Protein AF-A0A2G2J5S1-F1 (afdb_monomer)

Structure (mmCIF, N/CA/C/O backbone):
data_AF-A0A2G2J5S1-F1
#
_entry.id   AF-A0A2G2J5S1-F1
#
loop_
_atom_site.group_PDB
_atom_site.id
_atom_site.type_symbol
_atom_site.label_atom_id
_atom_site.label_alt_id
_atom_site.label_comp_id
_atom_site.label_asym_id
_atom_site.label_entity_id
_atom_site.label_seq_id
_atom_site.pdbx_PDB_ins_code
_atom_site.Cartn_x
_atom_site.Cartn_y
_atom_site.Cartn_z
_atom_site.occupancy
_atom_site.B_iso_or_equiv
_atom_site.auth_seq_id
_atom_site.auth_comp_id
_atom_site.auth_asym_id
_atom_site.auth_atom_id
_atom_site.pdbx_PDB_model_num
ATOM 1 N N . MET A 1 1 ? 7.121 48.591 -75.034 1.00 42.47 1 MET A N 1
ATOM 2 C CA . MET A 1 1 ? 7.831 47.347 -74.655 1.00 42.47 1 MET A CA 1
ATOM 3 C C . MET A 1 1 ? 7.654 47.103 -73.159 1.00 42.47 1 MET A C 1
ATOM 5 O O . MET A 1 1 ? 7.246 48.015 -72.457 1.00 42.47 1 MET A O 1
ATOM 9 N N . LYS A 1 2 ? 7.836 45.847 -72.740 1.00 39.56 2 LYS A N 1
ATOM 10 C CA . LYS A 1 2 ? 7.332 45.170 -71.530 1.00 39.56 2 LYS A CA 1
ATOM 11 C C . LYS A 1 2 ? 7.527 45.892 -70.183 1.00 39.56 2 LYS A C 1
ATOM 13 O O . LYS A 1 2 ? 8.592 46.420 -69.892 1.00 39.56 2 LYS A O 1
ATOM 18 N N . ARG A 1 3 ? 6.479 45.793 -69.352 1.00 43.66 3 ARG A N 1
ATOM 19 C CA . ARG A 1 3 ? 6.446 46.069 -67.908 1.00 43.66 3 ARG A CA 1
ATOM 20 C C . ARG A 1 3 ? 7.283 45.026 -67.159 1.00 43.66 3 ARG A C 1
ATOM 22 O O . ARG A 1 3 ? 7.157 43.841 -67.458 1.00 43.66 3 ARG A O 1
ATOM 29 N N . ILE A 1 4 ? 8.043 45.450 -66.153 1.00 50.22 4 ILE A N 1
ATOM 30 C CA . ILE A 1 4 ? 8.570 44.566 -65.108 1.00 50.22 4 ILE A CA 1
ATOM 31 C C . ILE A 1 4 ? 8.073 45.147 -63.785 1.00 50.22 4 ILE A C 1
ATOM 33 O O . ILE A 1 4 ? 8.555 46.183 -63.342 1.00 50.22 4 ILE A O 1
ATOM 37 N N . PHE A 1 5 ? 7.050 44.520 -63.208 1.00 44.25 5 PHE A N 1
ATOM 38 C CA . PHE A 1 5 ? 6.663 44.745 -61.819 1.00 44.25 5 PHE A CA 1
ATOM 39 C C . PHE A 1 5 ? 7.375 43.683 -60.986 1.00 44.25 5 PHE A C 1
ATOM 41 O O . PHE A 1 5 ? 7.113 42.491 -61.128 1.00 44.25 5 PHE A O 1
ATOM 48 N N . THR A 1 6 ? 8.311 44.117 -60.154 1.00 49.00 6 THR A N 1
ATOM 49 C CA . THR A 1 6 ? 8.936 43.306 -59.112 1.00 49.00 6 THR A CA 1
ATOM 50 C C . THR A 1 6 ? 7.927 43.123 -57.982 1.00 49.00 6 THR A C 1
ATOM 52 O O . THR A 1 6 ? 7.684 44.036 -57.197 1.00 49.00 6 THR A O 1
ATOM 55 N N . SER A 1 7 ? 7.313 41.945 -57.898 1.00 41.88 7 SER A N 1
ATOM 56 C CA . SER A 1 7 ? 6.545 41.544 -56.719 1.00 41.88 7 SER A CA 1
ATOM 57 C C . SER A 1 7 ? 7.505 40.997 -55.662 1.00 41.88 7 SER A C 1
ATOM 59 O O . SER A 1 7 ? 8.072 39.920 -55.830 1.00 41.88 7 SER A O 1
ATOM 61 N N . LEU A 1 8 ? 7.692 41.746 -54.572 1.00 44.94 8 LEU A N 1
ATOM 62 C CA . LEU A 1 8 ? 8.239 41.210 -53.326 1.00 44.94 8 LEU A CA 1
ATOM 63 C C . LEU A 1 8 ? 7.217 40.230 -52.735 1.00 44.94 8 LEU A C 1
ATOM 65 O O . LEU A 1 8 ? 6.086 40.616 -52.444 1.00 44.94 8 LEU A O 1
ATOM 69 N N . ILE A 1 9 ? 7.615 38.977 -52.528 1.00 49.72 9 ILE A N 1
ATOM 70 C CA . ILE A 1 9 ? 6.853 38.026 -51.716 1.00 49.72 9 ILE A CA 1
ATOM 71 C C . ILE A 1 9 ? 7.277 38.252 -50.264 1.00 49.72 9 ILE A C 1
ATOM 73 O O . ILE A 1 9 ? 8.381 37.887 -49.866 1.00 49.72 9 ILE A O 1
ATOM 77 N N . ALA A 1 10 ? 6.409 38.882 -49.475 1.00 47.44 10 ALA A N 1
ATOM 78 C CA . ALA A 1 10 ? 6.560 38.924 -48.028 1.00 47.44 10 ALA A CA 1
ATOM 79 C C . ALA A 1 10 ? 6.132 37.563 -47.457 1.00 47.44 10 ALA A C 1
ATOM 81 O O . ALA A 1 10 ? 4.946 37.237 -47.422 1.00 47.44 10 ALA A O 1
ATOM 82 N N . ILE A 1 11 ? 7.101 36.751 -47.035 1.00 54.81 11 ILE A N 1
ATOM 83 C CA . ILE A 1 11 ? 6.845 35.518 -46.285 1.00 54.81 11 ILE A CA 1
ATOM 84 C C . ILE A 1 11 ? 6.534 35.935 -44.846 1.00 54.81 11 ILE A C 1
ATOM 86 O O . ILE A 1 11 ? 7.433 36.164 -44.038 1.00 54.81 11 ILE A O 1
ATOM 90 N N . GLY A 1 12 ? 5.249 36.094 -44.537 1.00 39.47 12 GLY A N 1
ATOM 91 C CA . GLY A 1 12 ? 4.788 36.252 -43.164 1.00 39.47 12 GLY A CA 1
ATOM 92 C C . GLY A 1 12 ? 4.972 34.936 -42.413 1.00 39.47 12 GLY A C 1
ATOM 93 O O . GLY A 1 12 ? 4.243 33.978 -42.655 1.00 39.47 12 GLY A O 1
ATOM 94 N N . PHE A 1 13 ? 5.944 34.878 -41.503 1.00 46.16 13 PHE A N 1
ATOM 95 C CA . PHE A 1 13 ? 6.016 33.809 -40.512 1.00 46.16 13 PHE A CA 1
ATOM 96 C C . PHE A 1 13 ? 4.842 33.974 -39.546 1.00 46.16 13 PHE A C 1
ATOM 98 O O . PHE A 1 13 ? 4.847 34.854 -38.686 1.00 46.16 13 PHE A O 1
ATOM 105 N N . VAL A 1 14 ? 3.820 33.130 -39.690 1.00 48.44 14 VAL A N 1
ATOM 106 C CA . VAL A 1 14 ? 2.792 32.965 -38.662 1.00 48.44 14 VAL A CA 1
ATOM 107 C C . VAL A 1 14 ? 3.453 32.236 -37.498 1.00 48.44 14 VAL A C 1
ATOM 109 O O . VAL A 1 14 ? 3.610 31.017 -37.514 1.00 48.44 14 VAL A O 1
ATOM 112 N N . VAL A 1 15 ? 3.890 32.994 -36.495 1.00 53.19 15 VAL A N 1
ATOM 113 C CA . VAL A 1 15 ? 4.280 32.439 -35.199 1.00 53.19 15 VAL A CA 1
ATOM 114 C C . VAL A 1 15 ? 2.991 31.987 -34.526 1.00 53.19 15 VAL A C 1
ATOM 116 O O . VAL A 1 15 ? 2.267 32.793 -33.950 1.00 53.19 15 VAL A O 1
ATOM 119 N N . ILE A 1 16 ? 2.664 30.702 -34.655 1.00 55.41 16 ILE A N 1
ATOM 120 C CA . ILE A 1 16 ? 1.599 30.088 -33.866 1.00 55.41 16 ILE A CA 1
ATOM 121 C C . ILE A 1 16 ? 2.144 30.001 -32.436 1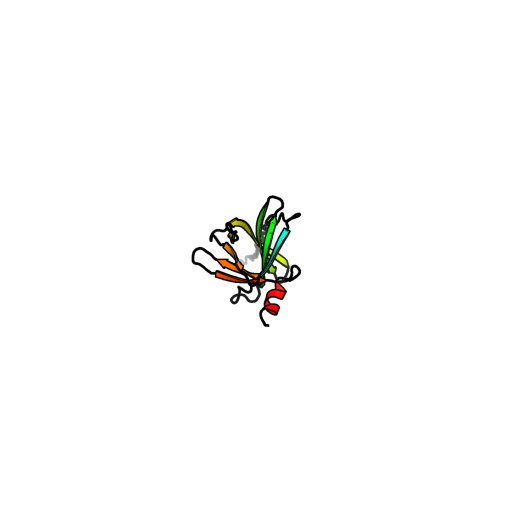.00 55.41 16 ILE A C 1
ATOM 123 O O . ILE A 1 16 ? 3.132 29.292 -32.224 1.00 55.41 16 ILE A O 1
ATOM 127 N N . PRO A 1 17 ? 1.574 30.716 -31.449 1.00 47.91 17 PRO A N 1
ATOM 128 C CA . PRO A 1 17 ? 1.982 30.533 -30.070 1.00 47.91 17 PRO A CA 1
ATOM 129 C C . PRO A 1 17 ? 1.633 29.098 -29.682 1.00 47.91 17 PRO A C 1
ATOM 131 O O . PRO A 1 17 ? 0.460 28.724 -29.624 1.00 47.91 17 PRO A O 1
ATOM 134 N N . ALA A 1 18 ? 2.661 28.284 -29.446 1.00 54.22 18 ALA A N 1
ATOM 135 C CA . ALA A 1 18 ? 2.509 27.004 -28.784 1.00 54.22 18 ALA A CA 1
ATOM 136 C C . ALA A 1 18 ? 2.001 27.306 -27.373 1.00 54.22 18 ALA A C 1
ATOM 138 O O . ALA A 1 18 ? 2.768 27.613 -26.462 1.00 54.22 18 ALA A O 1
ATOM 139 N N . THR A 1 19 ? 0.682 27.293 -27.207 1.00 47.16 19 THR A N 1
ATOM 140 C CA . THR A 1 19 ? 0.071 27.238 -25.890 1.00 47.16 19 THR A CA 1
ATOM 141 C C . THR A 1 19 ? 0.438 25.873 -25.335 1.00 47.16 19 THR A C 1
ATOM 143 O O . THR A 1 19 ? -0.171 24.854 -25.651 1.00 47.16 19 THR A O 1
ATOM 146 N N . ALA A 1 20 ? 1.522 25.839 -24.560 1.00 50.06 20 ALA A N 1
ATOM 147 C CA . ALA A 1 20 ? 1.789 24.738 -23.663 1.00 50.06 20 ALA A CA 1
ATOM 148 C C . ALA A 1 20 ? 0.568 24.651 -22.744 1.00 50.06 20 ALA A C 1
ATOM 150 O O . ALA A 1 20 ? 0.397 25.471 -21.842 1.00 50.06 20 ALA A O 1
ATOM 151 N N . LEU A 1 21 ? -0.333 23.714 -23.043 1.00 43.19 21 LEU A N 1
ATOM 152 C CA . LEU A 1 21 ? -1.393 23.319 -22.136 1.00 43.19 21 LEU A CA 1
ATOM 153 C C . LEU A 1 21 ? -0.686 22.824 -20.879 1.00 43.19 21 LEU A C 1
ATOM 155 O O . LEU A 1 21 ? -0.147 21.718 -20.852 1.00 43.19 21 LEU A O 1
ATOM 159 N N . ALA A 1 22 ? -0.626 23.686 -19.866 1.00 44.88 22 ALA A N 1
ATOM 160 C CA . ALA A 1 22 ? -0.270 23.283 -18.525 1.00 44.88 22 ALA A CA 1
ATOM 161 C C . ALA A 1 22 ? -1.312 22.243 -18.119 1.00 44.88 22 ALA A C 1
ATOM 163 O O . ALA A 1 22 ? -2.459 22.578 -17.822 1.00 44.88 22 ALA A O 1
ATOM 164 N N . VAL A 1 23 ? -0.934 20.968 -18.202 1.00 41.69 23 VAL A N 1
ATOM 165 C CA . VAL A 1 23 ? -1.726 19.888 -17.627 1.00 41.69 23 VAL A CA 1
ATOM 166 C C . VAL A 1 23 ? -1.842 20.239 -16.146 1.00 41.69 23 VAL A C 1
ATOM 168 O O . VAL A 1 23 ? -0.799 20.407 -15.509 1.00 41.69 23 VAL A O 1
ATOM 171 N N . PRO A 1 24 ? -3.058 20.441 -15.607 1.00 37.31 24 PRO A N 1
ATOM 172 C CA . PRO A 1 24 ? -3.211 20.789 -14.208 1.00 37.31 24 PRO A CA 1
ATOM 173 C C . PRO A 1 24 ? -2.532 19.698 -13.391 1.00 37.31 24 PRO A C 1
ATOM 175 O O . PRO A 1 24 ? -2.874 18.519 -13.491 1.00 37.31 24 PRO A O 1
ATOM 178 N N . GLU A 1 25 ? -1.518 20.099 -12.631 1.00 41.31 25 GLU A N 1
ATOM 179 C CA . GLU A 1 25 ? -0.860 19.239 -11.667 1.00 41.31 25 GLU A CA 1
ATOM 180 C C . GLU A 1 25 ? -1.945 18.867 -10.654 1.00 41.31 25 GLU A C 1
ATOM 182 O O . GLU A 1 25 ? -2.376 19.697 -9.849 1.00 41.31 25 GLU A O 1
ATOM 187 N N . VAL A 1 26 ? -2.497 17.658 -10.778 1.00 37.91 26 VAL A N 1
ATOM 188 C CA . VAL A 1 26 ? -3.501 17.146 -9.850 1.00 37.91 26 VAL A CA 1
ATOM 189 C C . VAL A 1 26 ? -2.796 17.007 -8.507 1.00 37.91 26 VAL A C 1
ATOM 191 O O . VAL A 1 26 ? -2.217 15.970 -8.196 1.00 37.91 26 VAL A O 1
ATOM 194 N N . LYS A 1 27 ? -2.815 18.071 -7.700 1.00 40.22 27 LYS A N 1
ATOM 195 C CA . LYS A 1 27 ? -2.479 18.005 -6.281 1.00 40.22 27 LYS A CA 1
ATOM 196 C C . LYS A 1 27 ? -3.575 17.186 -5.613 1.00 40.22 27 LYS A C 1
ATOM 198 O O . LYS A 1 27 ? -4.543 17.728 -5.089 1.00 40.22 27 LYS A O 1
ATOM 203 N N . GLN A 1 28 ? -3.447 15.863 -5.682 1.00 51.88 28 GLN A N 1
ATOM 204 C CA . GLN A 1 28 ? -4.180 14.973 -4.796 1.00 51.88 28 GLN A CA 1
ATOM 205 C C . GLN A 1 28 ? -3.827 15.402 -3.375 1.00 51.88 28 GLN A C 1
ATOM 207 O O . GLN A 1 28 ? -2.662 15.380 -2.982 1.00 51.88 28 GLN A O 1
ATOM 212 N N . ASP A 1 29 ? -4.830 15.852 -2.628 1.00 52.62 29 ASP A N 1
ATOM 213 C CA . ASP A 1 29 ? -4.651 16.333 -1.267 1.00 52.62 29 ASP A CA 1
ATOM 214 C C . ASP A 1 29 ? -4.279 15.144 -0.360 1.00 52.62 29 ASP A C 1
ATOM 216 O O . ASP A 1 29 ? -5.109 14.369 0.144 1.00 52.62 29 ASP A O 1
ATOM 220 N N . LEU A 1 30 ? -2.972 14.927 -0.230 1.00 61.16 30 LEU A N 1
ATOM 221 C CA . LEU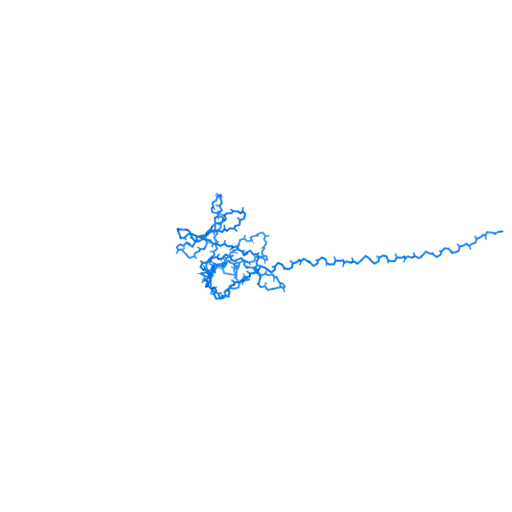 A 1 30 ? -2.342 13.910 0.603 1.00 61.16 30 LEU A CA 1
ATOM 222 C C . LEU A 1 30 ? -2.289 14.411 2.043 1.00 61.16 30 LEU A C 1
ATOM 224 O O . LEU A 1 30 ? -1.215 14.462 2.639 1.00 61.16 30 LEU A O 1
ATOM 228 N N . ALA A 1 31 ? -3.431 14.785 2.619 1.00 65.62 31 ALA A N 1
ATOM 229 C CA . ALA A 1 31 ? -3.530 15.076 4.044 1.00 65.62 31 ALA A CA 1
ATOM 230 C C . ALA A 1 31 ? -3.247 13.789 4.854 1.00 65.62 31 ALA A C 1
ATOM 232 O O . ALA A 1 31 ? -4.151 13.093 5.313 1.00 65.62 31 ALA A O 1
ATOM 233 N N . LEU A 1 32 ? -1.965 13.430 4.954 1.00 74.38 32 LEU A N 1
ATOM 234 C CA . LEU A 1 32 ? -1.390 12.343 5.742 1.00 74.38 32 LEU A CA 1
ATOM 235 C C . LEU A 1 32 ? -0.847 12.874 7.074 1.00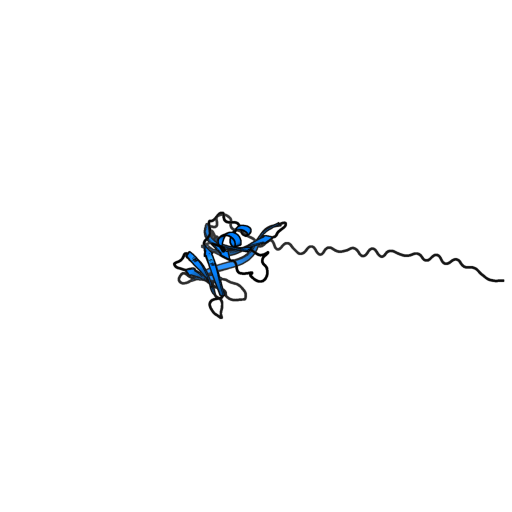 74.38 32 LEU A C 1
ATOM 237 O O . LEU A 1 32 ? -0.151 12.156 7.789 1.00 74.38 32 LEU A O 1
ATOM 241 N N . GLU A 1 33 ? -1.120 14.135 7.410 1.00 78.19 33 GLU A N 1
ATOM 242 C CA . GLU A 1 33 ? -0.555 14.783 8.585 1.00 78.19 33 GLU A CA 1
ATOM 243 C C . GLU A 1 33 ? -0.989 14.072 9.876 1.00 78.19 33 GLU A C 1
ATOM 245 O O . GLU A 1 33 ? -2.139 14.134 10.322 1.00 78.19 33 GLU A O 1
ATOM 250 N N . GLY A 1 34 ? -0.029 13.383 10.495 1.00 79.44 34 GLY A N 1
ATOM 251 C CA . GLY A 1 34 ? -0.236 12.499 11.641 1.00 79.44 34 GLY A CA 1
ATOM 252 C C . GLY A 1 34 ? -1.121 11.281 11.354 1.00 79.44 34 GLY A C 1
ATOM 253 O O . GLY A 1 34 ? -1.718 10.725 12.274 1.00 79.44 34 GLY A O 1
ATOM 254 N N . ALA A 1 35 ? -1.190 10.854 10.092 1.00 88.88 35 ALA A N 1
ATOM 255 C CA . ALA A 1 35 ? -1.639 9.522 9.724 1.00 88.88 35 ALA A CA 1
ATOM 256 C C . ALA A 1 35 ? -0.613 8.466 10.167 1.00 88.88 35 ALA A C 1
ATOM 258 O O . ALA A 1 35 ? 0.595 8.702 10.195 1.00 88.88 35 ALA A O 1
ATOM 259 N N . THR A 1 36 ? -1.094 7.269 10.484 1.00 91.44 36 THR A N 1
ATOM 260 C CA . THR A 1 36 ? -0.263 6.108 10.806 1.00 91.44 36 THR A CA 1
ATOM 261 C C . THR A 1 36 ? -0.200 5.177 9.606 1.00 91.44 36 THR A C 1
ATOM 263 O O . THR A 1 36 ? -1.236 4.750 9.089 1.00 91.44 36 THR A O 1
ATOM 266 N N . ARG A 1 37 ? 1.008 4.823 9.166 1.00 90.81 37 ARG A N 1
ATOM 267 C CA . ARG A 1 37 ? 1.185 3.820 8.114 1.00 90.81 37 ARG A CA 1
ATOM 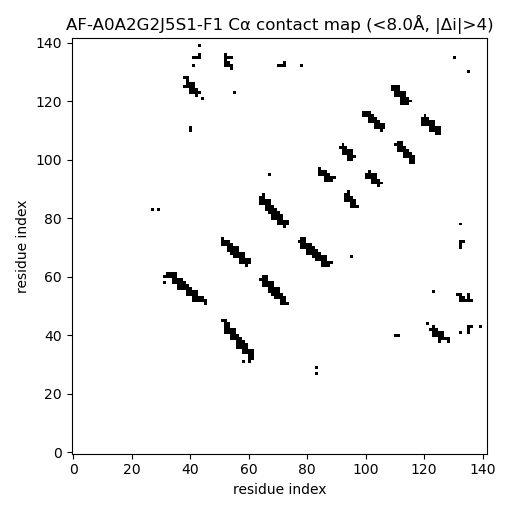268 C C . ARG A 1 37 ? 0.947 2.427 8.686 1.00 90.81 37 ARG A C 1
ATOM 270 O O . ARG A 1 37 ? 1.550 2.060 9.687 1.00 90.81 37 ARG A O 1
ATOM 277 N N . ILE A 1 38 ? 0.075 1.662 8.041 1.00 90.50 38 ILE A N 1
ATOM 278 C CA . ILE A 1 38 ? -0.243 0.275 8.406 1.00 90.50 38 ILE A CA 1
ATOM 279 C C . ILE A 1 38 ? 0.766 -0.680 7.776 1.00 90.50 38 ILE A C 1
ATOM 281 O O . ILE A 1 38 ? 1.194 -1.637 8.411 1.00 90.50 38 ILE A O 1
ATOM 285 N N . GLY A 1 39 ? 1.159 -0.419 6.532 1.00 91.38 39 GLY A N 1
ATOM 286 C CA . GLY A 1 39 ? 2.175 -1.214 5.864 1.00 91.38 39 GLY A CA 1
ATOM 287 C C . GLY A 1 39 ? 2.580 -0.644 4.517 1.00 91.38 39 GLY A C 1
ATOM 288 O O . GLY A 1 39 ? 1.994 0.328 4.025 1.00 91.38 39 GLY A O 1
ATOM 289 N N . ARG A 1 40 ? 3.623 -1.259 3.965 1.00 92.56 40 ARG A N 1
ATOM 290 C CA . ARG A 1 40 ? 4.246 -0.915 2.694 1.00 92.56 40 ARG A CA 1
ATOM 291 C C . ARG A 1 40 ? 4.542 -2.206 1.939 1.00 92.56 40 ARG A C 1
ATOM 293 O O . ARG A 1 40 ? 5.105 -3.139 2.515 1.00 92.56 40 ARG A O 1
ATOM 300 N N . TRP A 1 41 ? 4.162 -2.255 0.669 1.00 92.50 41 TRP A N 1
ATOM 301 C CA . TRP A 1 41 ? 4.352 -3.425 -0.178 1.00 92.50 41 TRP A CA 1
ATOM 302 C C . TRP A 1 41 ? 4.904 -3.023 -1.535 1.00 92.50 41 TRP A C 1
ATOM 304 O O . TRP A 1 41 ? 4.490 -2.015 -2.099 1.00 92.50 41 TRP A O 1
ATOM 314 N N . CYS A 1 42 ? 5.815 -3.829 -2.058 1.00 88.38 42 CYS A N 1
ATOM 315 C CA . CYS A 1 42 ? 6.256 -3.730 -3.437 1.00 88.38 42 CYS A CA 1
ATOM 316 C C . CYS A 1 42 ? 5.289 -4.492 -4.331 1.00 88.38 42 CYS A C 1
ATOM 318 O O . CYS A 1 42 ? 5.082 -5.695 -4.146 1.00 88.38 42 CYS A O 1
ATOM 320 N N . ASP A 1 43 ? 4.712 -3.774 -5.284 1.00 82.19 43 ASP A N 1
ATOM 321 C CA . ASP A 1 43 ? 3.887 -4.340 -6.336 1.00 82.19 43 ASP A CA 1
ATOM 322 C C . ASP A 1 43 ? 4.694 -4.335 -7.635 1.00 82.19 43 ASP A C 1
ATOM 324 O O . ASP A 1 43 ? 5.021 -3.288 -8.191 1.00 82.19 43 ASP A O 1
ATOM 328 N N . THR A 1 44 ? 5.062 -5.526 -8.094 1.00 68.06 44 THR A N 1
ATOM 329 C CA . THR A 1 44 ? 5.884 -5.734 -9.293 1.00 68.06 44 THR A CA 1
ATOM 330 C C . THR A 1 44 ? 5.023 -5.903 -10.548 1.00 68.06 44 THR A C 1
ATOM 332 O O . THR A 1 44 ? 5.451 -6.547 -11.501 1.00 68.06 44 THR A O 1
ATOM 335 N N . TYR A 1 45 ? 3.792 -5.377 -10.538 1.00 61.16 45 TYR A N 1
ATOM 336 C CA . TYR A 1 45 ? 2.753 -5.675 -11.528 1.00 61.16 45 TYR A CA 1
ATOM 337 C C . TYR A 1 45 ? 3.156 -5.437 -12.987 1.00 61.16 45 TYR A C 1
ATOM 339 O O . TYR A 1 45 ? 2.748 -6.208 -13.854 1.00 61.16 45 TYR A O 1
ATOM 347 N N . SER A 1 46 ? 3.947 -4.410 -13.302 1.00 51.47 46 SER A N 1
ATOM 348 C CA . SER A 1 46 ? 4.152 -4.066 -14.708 1.00 51.47 46 SER A CA 1
ATOM 349 C C . SER A 1 46 ? 5.273 -4.890 -15.354 1.00 51.47 46 SER A C 1
ATOM 351 O O . SER A 1 46 ? 6.405 -4.437 -15.527 1.00 51.47 46 SER A O 1
ATOM 353 N N . TYR A 1 47 ? 4.945 -6.124 -15.746 1.00 42.97 47 TYR A N 1
ATOM 354 C CA . TYR A 1 47 ? 5.730 -6.880 -16.731 1.00 42.97 47 TYR A CA 1
ATOM 355 C C . TYR A 1 47 ? 5.738 -6.178 -18.100 1.00 42.97 47 TYR A C 1
ATOM 357 O O . TYR A 1 47 ? 6.686 -6.337 -18.865 1.00 42.97 47 TYR A O 1
ATOM 365 N N . THR A 1 48 ? 4.691 -5.404 -18.403 1.00 45.62 48 THR A N 1
ATOM 366 C CA . THR A 1 48 ? 4.495 -4.690 -19.675 1.00 45.62 48 THR A CA 1
ATOM 367 C C . THR A 1 48 ? 5.249 -3.369 -19.763 1.00 45.62 48 THR A C 1
ATOM 369 O O . THR A 1 48 ? 5.622 -2.962 -20.857 1.00 45.62 48 THR A O 1
ATOM 372 N N . ASP A 1 49 ? 5.493 -2.711 -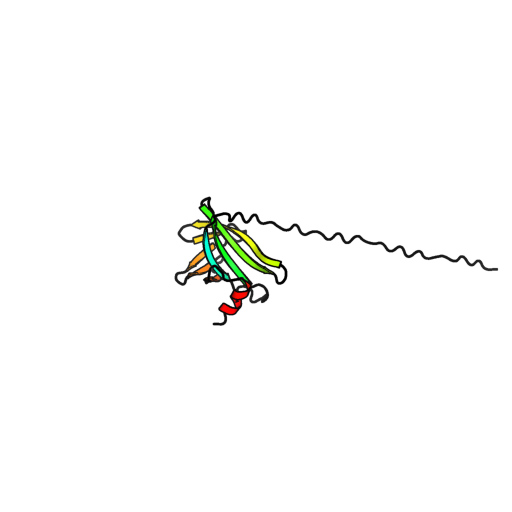18.631 1.00 56.53 49 ASP A N 1
ATOM 373 C CA . ASP A 1 49 ? 6.316 -1.509 -18.547 1.00 56.53 49 ASP A CA 1
ATOM 374 C C . ASP A 1 49 ? 7.340 -1.671 -17.414 1.00 56.53 49 ASP A C 1
ATOM 376 O O . ASP A 1 49 ? 7.036 -1.393 -16.247 1.00 56.53 49 ASP A O 1
ATOM 380 N N . PRO A 1 50 ? 8.562 -2.126 -17.739 1.00 53.94 50 PRO A N 1
ATOM 381 C CA . PRO A 1 50 ? 9.604 -2.361 -16.758 1.00 53.94 50 PRO A CA 1
ATOM 382 C C . PRO A 1 50 ? 10.128 -1.080 -16.088 1.00 53.94 50 PRO A C 1
ATOM 384 O O . PRO A 1 50 ? 10.942 -1.177 -15.173 1.00 53.94 50 PRO A O 1
ATOM 387 N N . THR A 1 51 ? 9.682 0.101 -16.528 1.00 55.28 51 THR A N 1
ATOM 388 C CA . THR A 1 51 ? 10.048 1.390 -15.928 1.00 55.28 51 THR A CA 1
ATOM 389 C C . THR A 1 51 ? 9.161 1.763 -14.737 1.00 55.28 51 THR A C 1
ATOM 391 O O . THR A 1 51 ? 9.509 2.656 -13.963 1.00 55.28 51 THR A O 1
ATOM 394 N N . LEU A 1 52 ? 8.037 1.060 -14.547 1.00 60.78 52 LEU A N 1
ATOM 395 C CA . LEU A 1 52 ? 7.065 1.359 -13.502 1.00 60.78 52 LEU A CA 1
ATOM 396 C C . LEU A 1 52 ? 7.174 0.358 -12.349 1.00 60.78 52 LEU A C 1
ATOM 398 O O . LEU A 1 52 ? 6.506 -0.676 -12.319 1.00 60.78 52 LEU A O 1
ATOM 402 N N . ASP A 1 53 ? 8.016 0.691 -11.374 1.00 69.50 53 ASP A N 1
ATOM 403 C CA . ASP A 1 53 ? 8.015 0.022 -10.077 1.00 69.50 53 ASP A CA 1
ATOM 404 C C . ASP A 1 53 ? 7.050 0.740 -9.120 1.00 69.50 53 ASP A C 1
ATOM 406 O O . ASP A 1 53 ? 7.076 1.974 -9.008 1.00 69.50 53 ASP A O 1
ATOM 410 N N . TYR A 1 54 ? 6.209 -0.025 -8.413 1.00 78.56 54 TYR A N 1
ATOM 411 C CA 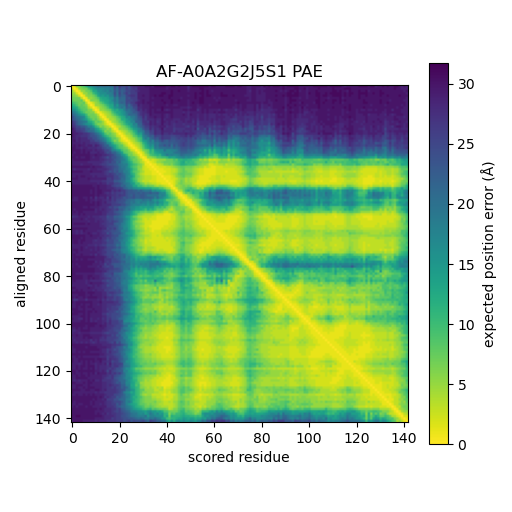. TYR A 1 54 ? 5.198 0.532 -7.517 1.00 78.56 54 TYR A CA 1
ATOM 412 C C . TYR A 1 54 ? 5.421 0.142 -6.063 1.00 78.56 54 TYR A C 1
ATOM 414 O O . TYR A 1 54 ? 5.659 -1.016 -5.713 1.00 78.56 54 TYR A O 1
ATOM 422 N N . ILE A 1 55 ? 5.215 1.125 -5.195 1.00 87.50 55 ILE A N 1
ATOM 423 C CA . ILE A 1 55 ? 4.934 0.898 -3.787 1.00 87.50 55 ILE A CA 1
ATOM 424 C C . ILE A 1 55 ? 3.440 1.081 -3.563 1.00 87.50 55 ILE A C 1
ATOM 426 O O . ILE A 1 55 ? 2.857 2.084 -3.969 1.00 87.50 55 ILE A O 1
ATOM 430 N N . ILE A 1 56 ? 2.846 0.151 -2.830 1.00 89.38 56 ILE A N 1
ATOM 431 C CA . ILE A 1 56 ? 1.529 0.320 -2.236 1.00 89.38 56 ILE A CA 1
ATOM 432 C C . ILE A 1 56 ? 1.712 0.614 -0.754 1.00 89.38 56 ILE A C 1
ATOM 434 O O . ILE A 1 56 ? 2.399 -0.120 -0.041 1.00 89.38 56 ILE A O 1
ATOM 438 N N . GLU A 1 57 ? 1.061 1.664 -0.272 1.00 91.44 57 GLU A N 1
ATOM 439 C CA . GLU A 1 57 ? 0.966 1.971 1.149 1.00 91.44 57 GLU A CA 1
ATOM 440 C C . GLU A 1 57 ? -0.489 1.975 1.594 1.00 91.44 57 GLU A C 1
ATOM 442 O O . GLU A 1 57 ? -1.380 2.450 0.887 1.00 91.44 57 GLU A O 1
ATOM 447 N N . LEU A 1 58 ? -0.720 1.482 2.805 1.00 91.06 58 LEU A N 1
ATOM 448 C CA . LEU A 1 58 ? -2.005 1.595 3.474 1.00 91.06 58 LEU A CA 1
ATOM 449 C C . LEU A 1 58 ? -1.830 2.466 4.711 1.00 91.06 58 LEU A C 1
ATOM 451 O O . LEU A 1 58 ? -0.941 2.226 5.528 1.00 91.06 58 LEU A O 1
ATOM 455 N N . TRP A 1 59 ? -2.689 3.465 4.855 1.00 91.38 59 TRP A N 1
ATOM 456 C CA . TRP A 1 59 ? -2.620 4.456 5.920 1.00 91.38 59 TRP A CA 1
ATOM 457 C C . TRP A 1 59 ? -3.929 4.519 6.687 1.00 91.38 59 TRP A C 1
ATOM 459 O O . TRP A 1 59 ? -5.002 4.397 6.100 1.00 91.38 59 TRP A O 1
ATOM 469 N N . LYS A 1 60 ? -3.833 4.752 7.996 1.00 91.12 60 LYS A N 1
ATOM 470 C CA . LYS A 1 60 ? -4.938 5.160 8.862 1.00 91.12 60 LYS A CA 1
ATOM 471 C C . LYS A 1 60 ? -4.786 6.647 9.168 1.00 91.12 60 LYS A C 1
ATOM 473 O O . LYS A 1 60 ? -3.775 7.056 9.731 1.00 91.12 60 LYS A O 1
ATOM 478 N N . LEU A 1 61 ? -5.773 7.446 8.801 1.00 89.88 61 LEU A N 1
ATOM 479 C CA . LEU A 1 61 ? -5.813 8.880 9.066 1.00 89.88 61 LEU A CA 1
ATOM 480 C C . LEU A 1 61 ? -6.227 9.165 10.519 1.00 89.88 61 LEU A C 1
ATOM 482 O O . LEU A 1 61 ? -6.776 8.297 11.205 1.00 89.88 61 LEU A O 1
ATOM 486 N N . LYS A 1 62 ? -5.999 10.402 10.979 1.00 87.94 62 LYS A N 1
ATOM 487 C CA . LYS A 1 62 ? -6.403 10.866 12.321 1.00 87.94 62 LYS A CA 1
ATOM 488 C C . LYS A 1 62 ? -7.906 10.744 12.570 1.00 87.94 62 LYS A C 1
ATOM 490 O O . LYS A 1 62 ? -8.308 10.407 13.676 1.00 87.94 62 LYS A O 1
ATOM 495 N N . ASP A 1 63 ? -8.722 10.971 11.542 1.00 87.25 63 ASP A N 1
ATOM 496 C CA . ASP A 1 63 ? -10.184 10.846 11.607 1.00 87.25 63 ASP A CA 1
ATOM 497 C C . ASP A 1 63 ? -10.673 9.381 11.586 1.00 87.25 63 ASP A C 1
ATOM 499 O O . ASP A 1 63 ? -11.872 9.119 11.551 1.00 87.25 63 ASP A O 1
ATOM 503 N N . GLY A 1 64 ? -9.750 8.412 11.604 1.00 85.62 64 GLY A N 1
ATOM 504 C CA . GLY A 1 64 ? -10.047 6.984 11.616 1.00 85.62 64 GLY A CA 1
ATOM 505 C C . GLY A 1 64 ? -10.322 6.377 10.241 1.00 85.62 64 GLY A C 1
ATOM 506 O O . GLY A 1 64 ? -10.433 5.151 10.155 1.00 85.62 64 GLY A O 1
ATOM 507 N N . LYS A 1 65 ? -10.385 7.184 9.172 1.00 86.19 65 LYS A N 1
ATOM 508 C CA . LYS A 1 65 ? -10.511 6.684 7.797 1.00 86.19 65 LYS A CA 1
ATOM 509 C C . LYS A 1 65 ? -9.210 6.052 7.327 1.00 86.19 65 LYS A C 1
ATOM 511 O O . LYS A 1 65 ? -8.139 6.316 7.874 1.00 86.19 65 LYS A O 1
ATOM 516 N N . TYR A 1 66 ? -9.289 5.237 6.281 1.00 88.50 66 TYR A N 1
ATOM 517 C CA . TYR A 1 66 ? -8.112 4.629 5.676 1.00 88.50 66 TYR A CA 1
ATOM 518 C C . TYR A 1 66 ? -7.893 5.172 4.264 1.00 88.50 66 TYR A C 1
ATOM 520 O O . TYR A 1 66 ? -8.833 5.596 3.590 1.00 88.50 66 TYR A O 1
ATOM 528 N N . LYS A 1 67 ? -6.639 5.174 3.813 1.00 88.44 67 LYS A N 1
ATOM 529 C CA . LYS A 1 67 ? -6.264 5.497 2.431 1.00 88.44 67 LYS A CA 1
ATOM 530 C C . LYS A 1 67 ? -5.288 4.452 1.897 1.00 88.44 67 LYS A C 1
ATOM 532 O O . LYS A 1 67 ? -4.357 4.071 2.609 1.00 88.44 67 LYS A O 1
ATOM 537 N N . ARG A 1 68 ? -5.489 4.020 0.649 1.00 87.94 68 ARG A N 1
A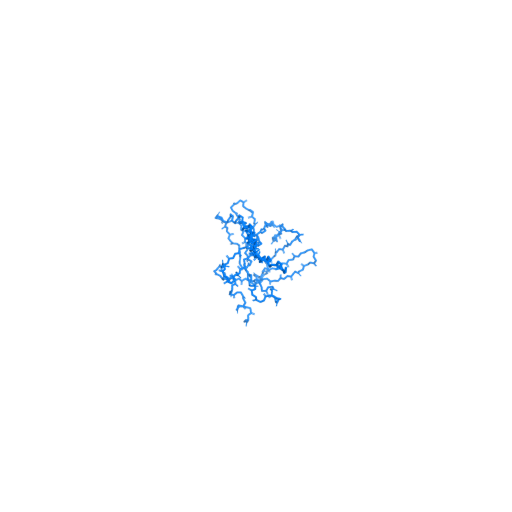TOM 538 C CA . ARG A 1 68 ? -4.480 3.322 -0.156 1.00 87.94 68 ARG A CA 1
ATOM 539 C C . ARG A 1 68 ? -3.764 4.352 -1.016 1.00 87.94 68 ARG A C 1
ATOM 541 O O . ARG A 1 68 ? -4.418 5.148 -1.683 1.00 87.94 68 ARG A O 1
ATOM 548 N N . LEU A 1 69 ? -2.440 4.299 -1.018 1.00 87.00 69 LEU A N 1
ATOM 549 C CA . LEU A 1 69 ? -1.592 5.083 -1.904 1.00 87.00 69 LEU A CA 1
ATOM 550 C C . LEU A 1 69 ? -0.813 4.139 -2.813 1.00 87.00 69 LEU A C 1
ATOM 552 O O . LEU A 1 69 ? -0.185 3.204 -2.321 1.00 87.00 69 LEU A O 1
ATOM 556 N N . GLN A 1 70 ? -0.825 4.411 -4.113 1.00 83.75 70 GLN A N 1
ATOM 557 C CA . GLN A 1 70 ? 0.120 3.832 -5.064 1.00 83.75 70 GLN A CA 1
ATOM 558 C C . GLN A 1 70 ? 1.156 4.890 -5.436 1.00 83.75 70 GLN A C 1
ATOM 560 O O . GLN A 1 70 ? 0.804 5.949 -5.959 1.00 83.75 70 GLN A O 1
ATOM 565 N N . ILE A 1 71 ? 2.419 4.596 -5.149 1.00 80.88 71 ILE A N 1
ATOM 566 C CA . ILE A 1 71 ? 3.568 5.473 -5.364 1.00 80.88 71 ILE A CA 1
ATOM 567 C C . ILE A 1 71 ? 4.408 4.887 -6.495 1.00 80.88 71 ILE A C 1
ATOM 569 O O . ILE A 1 71 ? 4.748 3.705 -6.456 1.00 80.88 71 ILE A O 1
ATOM 573 N N . PHE A 1 72 ? 4.758 5.714 -7.474 1.00 74.38 72 PHE A N 1
ATOM 574 C CA . PHE A 1 72 ? 5.617 5.354 -8.600 1.00 74.38 72 PHE A CA 1
ATOM 575 C C . PHE A 1 72 ? 6.888 6.199 -8.584 1.00 74.38 72 PHE A C 1
ATOM 577 O O . PHE A 1 72 ? 6.881 7.344 -8.124 1.00 74.38 72 PHE A O 1
ATOM 584 N N . LYS A 1 73 ? 7.979 5.645 -9.117 1.00 65.88 73 LYS A N 1
ATOM 585 C CA . LYS A 1 73 ? 9.166 6.427 -9.462 1.00 65.88 73 LYS A CA 1
ATOM 586 C C . LYS A 1 73 ? 9.002 6.938 -10.890 1.00 65.88 73 LYS A C 1
ATOM 588 O O . LYS A 1 73 ? 9.004 6.145 -11.823 1.00 65.88 73 LYS A O 1
ATOM 593 N N . LYS A 1 74 ? 8.906 8.253 -11.073 1.00 61.09 74 LYS A N 1
ATOM 594 C CA . LYS A 1 74 ? 9.092 8.858 -12.397 1.00 61.09 74 LYS A CA 1
ATOM 595 C C . LYS A 1 74 ? 10.580 9.126 -12.577 1.00 61.09 74 LYS A C 1
ATOM 597 O O . LYS A 1 74 ? 11.194 9.705 -11.683 1.00 61.09 74 LYS A O 1
ATOM 602 N N . GLU A 1 75 ? 11.166 8.736 -13.708 1.00 54.56 75 GLU A N 1
ATOM 603 C CA . GLU A 1 75 ? 12.619 8.846 -13.942 1.00 54.56 75 GLU A CA 1
ATOM 604 C C . GLU A 1 75 ? 13.197 10.251 -13.685 1.00 54.56 75 GLU A C 1
ATOM 606 O O . GLU A 1 75 ? 14.371 10.365 -13.342 1.00 54.56 75 GLU A O 1
ATOM 611 N N . LYS A 1 76 ? 12.383 11.310 -13.811 1.00 54.31 76 LYS A N 1
ATOM 612 C CA . LYS A 1 76 ? 12.817 12.713 -13.691 1.00 54.31 76 LYS A CA 1
ATOM 613 C C . LYS A 1 76 ? 12.253 13.487 -12.487 1.00 54.31 76 LYS A C 1
ATOM 615 O O . LYS A 1 76 ? 12.869 14.471 -12.098 1.00 54.31 76 LYS A O 1
ATOM 620 N N . ASP A 1 77 ? 11.164 13.025 -11.858 1.00 57.03 77 ASP A N 1
ATOM 621 C CA . ASP A 1 77 ? 1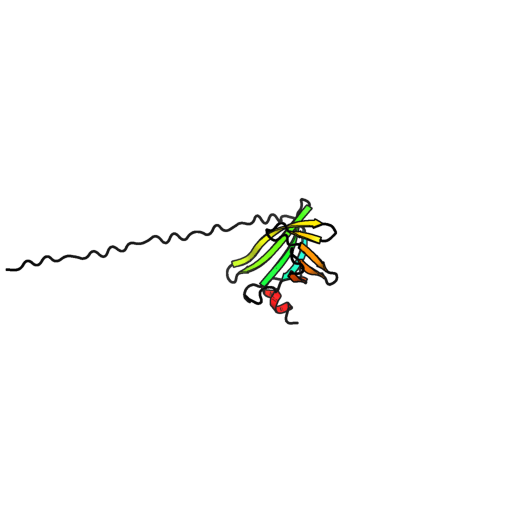0.383 13.827 -10.885 1.00 57.03 77 ASP A CA 1
ATOM 622 C C . ASP A 1 77 ? 10.287 13.202 -9.470 1.00 57.03 77 ASP A C 1
ATOM 624 O O . ASP A 1 77 ? 9.539 13.684 -8.615 1.00 57.03 77 ASP A O 1
ATOM 628 N N . GLY A 1 78 ? 11.034 12.124 -9.196 1.00 65.88 78 GLY A N 1
ATOM 629 C CA . GLY A 1 78 ? 11.041 11.452 -7.889 1.00 65.88 78 GLY A CA 1
ATOM 630 C C . GLY A 1 78 ? 9.848 10.512 -7.649 1.00 65.88 78 GLY A C 1
ATOM 631 O O . GLY A 1 78 ? 9.206 10.046 -8.592 1.00 65.88 78 GLY A O 1
ATOM 632 N N . GLU A 1 79 ? 9.598 10.168 -6.377 1.00 68.50 79 GLU A N 1
ATOM 633 C CA . GLU A 1 79 ? 8.434 9.369 -5.961 1.00 68.50 79 GLU A CA 1
ATOM 634 C C . GLU A 1 79 ? 7.187 10.255 -5.913 1.00 68.50 79 GLU A C 1
ATOM 636 O O . GLU A 1 79 ? 7.139 11.210 -5.140 1.00 68.50 79 GLU A O 1
ATOM 641 N N . GLN A 1 80 ? 6.171 9.916 -6.700 1.00 67.38 80 GLN A N 1
ATOM 642 C CA . GLN A 1 80 ? 4.893 10.625 -6.717 1.00 67.38 80 GLN A CA 1
ATOM 643 C C . GLN A 1 80 ? 3.760 9.623 -6.456 1.00 67.38 80 GLN A C 1
ATOM 645 O O . GLN A 1 80 ? 3.834 8.480 -6.912 1.00 67.38 80 GLN A O 1
ATOM 650 N N . PRO A 1 81 ? 2.713 9.983 -5.703 1.00 66.50 81 PRO A N 1
ATOM 651 C CA . PRO A 1 81 ? 1.502 9.181 -5.637 1.00 66.50 81 PRO A CA 1
ATOM 652 C C . PRO A 1 81 ? 0.620 9.463 -6.861 1.00 66.50 81 PRO A C 1
ATOM 654 O O . PRO A 1 81 ? 0.370 10.616 -7.191 1.00 66.50 81 PRO A O 1
ATOM 657 N N . ILE A 1 82 ? 0.151 8.411 -7.535 1.00 67.81 82 ILE A N 1
ATOM 658 C CA . ILE A 1 82 ? -0.792 8.511 -8.673 1.00 67.81 82 ILE A CA 1
ATOM 659 C C . ILE A 1 82 ? -2.224 8.187 -8.259 1.00 67.81 82 ILE A C 1
ATOM 661 O O . ILE A 1 82 ? -3.172 8.850 -8.672 1.00 67.81 82 ILE A O 1
ATOM 665 N N . ASN A 1 83 ? -2.377 7.160 -7.426 1.00 67.31 83 ASN A N 1
ATOM 666 C CA . ASN A 1 83 ? -3.674 6.594 -7.093 1.00 67.31 83 ASN A CA 1
ATOM 667 C C . ASN A 1 83 ? -3.846 6.649 -5.581 1.00 67.31 83 ASN A C 1
ATOM 669 O O . ASN A 1 83 ? -3.387 5.766 -4.848 1.00 67.31 83 ASN A O 1
ATOM 673 N N . VAL A 1 84 ? -4.472 7.728 -5.116 1.00 74.06 84 VAL A N 1
ATOM 674 C CA . VAL A 1 84 ? -4.855 7.917 -3.718 1.00 74.06 84 VAL A CA 1
ATOM 675 C C . VAL A 1 84 ? -6.340 7.613 -3.607 1.00 74.06 84 VAL A C 1
ATOM 677 O O . VAL A 1 84 ? -7.178 8.450 -3.932 1.00 74.06 84 VAL A O 1
ATOM 680 N N . HIS A 1 85 ? -6.667 6.423 -3.117 1.00 81.69 85 HIS A N 1
ATOM 681 C CA . HIS A 1 85 ? -8.055 6.010 -2.933 1.00 81.69 85 HIS A CA 1
ATOM 682 C C . HIS A 1 85 ? -8.399 5.893 -1.453 1.00 81.69 85 HIS A C 1
ATOM 684 O O . HIS A 1 85 ? -7.596 5.431 -0.635 1.00 81.69 85 HIS A O 1
ATOM 690 N N . SER A 1 86 ? -9.618 6.291 -1.096 1.00 77.81 86 SER A N 1
ATOM 691 C CA . SER A 1 86 ? -10.170 6.009 0.226 1.00 77.81 86 SER A CA 1
ATOM 692 C C . SER A 1 86 ? -10.356 4.506 0.408 1.00 77.81 86 SER A C 1
ATOM 694 O O . SER A 1 86 ? -10.779 3.806 -0.511 1.00 77.81 86 SER A O 1
ATOM 696 N N . ALA A 1 87 ? -10.056 4.022 1.610 1.00 83.44 87 ALA A N 1
ATOM 697 C CA . ALA A 1 87 ? -10.254 2.641 2.005 1.00 83.44 87 ALA A CA 1
ATOM 698 C C . ALA A 1 87 ? -11.117 2.546 3.275 1.00 83.44 87 ALA A C 1
ATOM 700 O O . ALA A 1 87 ? -11.028 3.381 4.176 1.00 83.44 87 ALA A O 1
ATOM 701 N N . ASN A 1 88 ? -11.925 1.493 3.363 1.00 84.12 88 ASN A N 1
ATOM 702 C CA . ASN A 1 88 ? -12.779 1.169 4.499 1.00 84.12 88 ASN A CA 1
ATOM 703 C C . ASN A 1 88 ? -12.457 -0.222 5.024 1.00 84.12 88 ASN A C 1
ATOM 705 O O . ASN A 1 88 ? -12.356 -1.180 4.259 1.00 84.12 88 ASN A O 1
ATOM 709 N N . ARG A 1 89 ? -12.317 -0.351 6.344 1.00 85.81 89 ARG A N 1
ATOM 710 C CA . ARG A 1 89 ? -12.033 -1.637 6.981 1.00 85.81 89 ARG A CA 1
ATOM 711 C C . ARG A 1 89 ? -13.338 -2.366 7.312 1.00 85.81 89 ARG A C 1
ATOM 713 O O . ARG A 1 89 ? -14.104 -1.884 8.137 1.00 85.81 89 ARG A O 1
ATOM 720 N N . LEU A 1 90 ? -13.557 -3.537 6.717 1.00 84.31 90 LEU A N 1
ATOM 721 C CA . LEU A 1 90 ? -14.741 -4.386 6.900 1.00 84.31 90 LEU A CA 1
ATOM 722 C C . LEU A 1 90 ? -14.299 -5.837 7.118 1.00 84.31 90 LEU A C 1
ATOM 724 O O . LEU A 1 90 ? -13.613 -6.400 6.269 1.00 84.31 90 LEU A O 1
ATOM 728 N N . ASN A 1 91 ? -14.661 -6.442 8.255 1.00 85.69 91 ASN A N 1
ATOM 729 C CA . ASN A 1 91 ? -14.334 -7.839 8.597 1.00 85.69 91 ASN A CA 1
ATOM 730 C C . ASN A 1 91 ? -12.849 -8.217 8.395 1.00 85.69 91 ASN A C 1
ATOM 732 O O . ASN A 1 91 ? -12.521 -9.322 7.976 1.00 85.69 91 ASN A O 1
ATOM 736 N N . GLY A 1 92 ? -11.932 -7.283 8.671 1.00 82.88 92 GLY A N 1
ATOM 737 C CA . GLY A 1 92 ? -10.489 -7.502 8.505 1.00 82.88 92 GLY A CA 1
ATOM 738 C C . GLY A 1 92 ? -9.949 -7.308 7.081 1.00 82.88 92 GLY A C 1
ATOM 739 O O . GLY A 1 92 ? -8.739 -7.400 6.889 1.00 82.88 92 GLY A O 1
ATOM 740 N N . SER A 1 93 ? -10.801 -6.978 6.111 1.00 86.62 93 SER A N 1
ATOM 741 C CA . SER A 1 93 ? -10.421 -6.565 4.755 1.00 86.62 93 SER A CA 1
ATOM 742 C C . SER A 1 93 ? -10.499 -5.047 4.602 1.00 86.62 93 SER A C 1
ATOM 744 O O . SER A 1 93 ? -11.286 -4.393 5.285 1.00 86.62 93 SER A O 1
ATOM 746 N N . TYR A 1 94 ? -9.704 -4.479 3.695 1.00 89.19 94 TYR A N 1
ATOM 747 C CA . TYR A 1 94 ? -9.771 -3.061 3.339 1.00 89.19 94 TYR A CA 1
ATOM 748 C C . TYR A 1 94 ? -10.379 -2.930 1.944 1.00 89.19 94 TYR A C 1
ATOM 750 O O . TYR A 1 94 ? -9.757 -3.335 0.969 1.00 89.19 94 TYR A O 1
ATOM 758 N N . ARG A 1 95 ? -11.599 -2.404 1.847 1.00 88.06 95 ARG A N 1
ATOM 759 C CA . ARG A 1 95 ? -12.270 -2.129 0.570 1.00 88.06 95 ARG A CA 1
ATOM 760 C C . ARG A 1 95 ? -11.954 -0.730 0.091 1.00 88.06 95 ARG A C 1
ATOM 762 O O . ARG A 1 95 ? -11.894 0.178 0.913 1.00 88.06 95 ARG A O 1
ATOM 769 N N . ILE A 1 96 ? -11.772 -0.569 -1.204 1.00 85.19 96 ILE A N 1
ATOM 770 C CA . ILE A 1 96 ? -11.345 0.666 -1.842 1.00 85.19 96 ILE A CA 1
ATOM 771 C C . ILE A 1 96 ? -12.542 1.262 -2.570 1.00 85.19 96 ILE A C 1
ATOM 773 O O . ILE A 1 96 ? -13.364 0.548 -3.134 1.00 85.19 96 ILE A O 1
ATOM 777 N N . HIS A 1 97 ? -12.678 2.581 -2.484 1.00 79.00 97 HIS A N 1
ATOM 778 C CA . HIS A 1 97 ? -13.663 3.325 -3.259 1.00 79.00 97 HIS A CA 1
ATOM 779 C C . HIS A 1 97 ? -13.005 3.817 -4.550 1.00 79.00 97 HIS A C 1
ATOM 781 O O . HIS A 1 97 ? -12.558 4.962 -4.632 1.00 79.00 97 HIS A O 1
ATOM 787 N N . ASP A 1 98 ? -12.888 2.920 -5.520 1.00 79.62 98 ASP A N 1
ATOM 788 C CA . ASP A 1 98 ? -12.566 3.223 -6.912 1.00 79.62 98 ASP A CA 1
ATOM 789 C C . ASP A 1 98 ? -13.679 2.700 -7.831 1.00 79.62 98 ASP A C 1
ATOM 791 O O . ASP A 1 98 ? -14.651 2.099 -7.364 1.00 79.62 98 ASP A O 1
ATOM 795 N N . ASP A 1 99 ? -13.546 2.948 -9.133 1.00 78.56 99 ASP A N 1
ATOM 796 C CA . ASP A 1 99 ? -14.542 2.552 -10.135 1.00 78.56 99 ASP A CA 1
ATOM 797 C C . ASP A 1 99 ? -14.633 1.025 -10.323 1.00 78.56 99 ASP A C 1
ATOM 799 O O . ASP A 1 99 ? -15.582 0.531 -10.929 1.00 78.56 99 ASP A O 1
ATOM 803 N N . PHE A 1 100 ? -13.671 0.269 -9.781 1.00 80.50 100 PHE A N 1
ATOM 804 C CA . PHE A 1 100 ? -13.546 -1.181 -9.947 1.00 80.50 100 PHE A CA 1
ATOM 805 C C . PHE A 1 100 ? -13.918 -1.967 -8.681 1.00 80.50 100 PHE A C 1
ATOM 807 O O . PHE A 1 100 ? -13.952 -3.198 -8.698 1.00 80.50 100 PHE A O 1
ATOM 814 N N . GLY A 1 101 ? -14.239 -1.277 -7.582 1.00 84.12 101 GLY A N 1
ATOM 815 C CA . GLY A 1 101 ? -14.637 -1.902 -6.323 1.00 84.12 101 GLY A CA 1
ATOM 816 C C . GLY A 1 101 ? -13.543 -2.783 -5.716 1.00 84.12 101 GLY A C 1
ATOM 817 O O . GLY A 1 101 ? -13.856 -3.806 -5.096 1.00 84.12 101 GLY A O 1
ATOM 818 N N . GLU A 1 102 ? -12.272 -2.413 -5.893 1.00 88.12 102 GLU A N 1
ATOM 819 C CA . GLU A 1 102 ? -11.145 -3.230 -5.448 1.00 88.12 102 GLU A CA 1
ATOM 820 C C . GLU A 1 102 ? -11.135 -3.415 -3.920 1.00 88.12 102 GLU A C 1
ATOM 822 O O . GLU A 1 102 ? -11.530 -2.549 -3.133 1.00 88.12 102 GLU A O 1
ATOM 827 N N . TYR A 1 103 ? -10.625 -4.547 -3.443 1.00 90.38 103 TYR A N 1
ATOM 828 C CA . TYR A 1 103 ? -10.357 -4.752 -2.026 1.00 90.38 103 TYR A CA 1
ATOM 829 C C . TYR A 1 103 ? -9.037 -5.469 -1.788 1.00 90.38 103 TYR A C 1
ATOM 831 O O . TYR A 1 103 ? -8.559 -6.263 -2.593 1.00 90.38 103 TYR A O 1
ATOM 839 N N . VAL A 1 104 ? -8.436 -5.191 -0.633 1.00 90.56 104 VAL A N 1
ATOM 840 C CA . VAL A 1 104 ? -7.151 -5.755 -0.238 1.00 90.56 104 VAL A CA 1
ATOM 841 C C . VAL A 1 104 ? -7.222 -6.491 1.087 1.00 90.56 104 VAL A C 1
ATOM 843 O O . VAL A 1 104 ? -7.950 -6.122 2.017 1.00 90.56 104 VAL A O 1
ATOM 846 N N . ARG A 1 105 ? -6.423 -7.551 1.182 1.00 91.19 105 ARG A N 1
ATOM 847 C CA . ARG A 1 105 ? -6.240 -8.346 2.393 1.00 91.19 105 ARG A CA 1
ATOM 848 C C . ARG A 1 105 ? -4.758 -8.572 2.636 1.00 91.19 105 ARG A C 1
ATOM 850 O O . ARG A 1 105 ? -4.048 -9.019 1.740 1.00 91.19 105 ARG A O 1
ATOM 857 N N . VAL A 1 106 ? -4.314 -8.332 3.866 1.00 90.19 106 VAL A N 1
ATOM 858 C CA . VAL A 1 106 ? -3.000 -8.800 4.315 1.00 90.19 106 VAL A CA 1
ATOM 859 C C . VAL A 1 106 ? -3.118 -10.293 4.620 1.00 90.19 106 VAL A C 1
ATOM 861 O O . VAL A 1 106 ? -3.918 -10.704 5.463 1.00 90.19 106 VAL A O 1
ATOM 864 N N . ALA A 1 107 ? -2.389 -11.113 3.874 1.00 90.62 107 ALA A N 1
ATOM 865 C CA . ALA A 1 107 ? -2.324 -12.553 4.062 1.00 90.62 107 ALA A CA 1
ATOM 866 C C . ALA A 1 107 ? -1.404 -12.920 5.238 1.00 90.62 107 ALA A C 1
ATOM 868 O O . ALA A 1 107 ? -0.661 -12.090 5.758 1.00 90.62 107 ALA A O 1
ATOM 869 N N . SER A 1 108 ? -1.456 -14.182 5.669 1.00 89.38 108 SER A N 1
ATOM 870 C CA . SER A 1 108 ? -0.658 -14.690 6.795 1.00 89.38 108 SER A CA 1
ATOM 871 C C . SER A 1 108 ? 0.853 -14.620 6.556 1.00 89.38 108 SER A C 1
ATOM 873 O O . SER A 1 108 ? 1.616 -14.546 7.509 1.00 89.38 108 SER A O 1
ATOM 875 N N . ASP A 1 109 ? 1.281 -14.606 5.294 1.00 88.56 109 ASP A N 1
ATOM 876 C CA . ASP A 1 109 ? 2.672 -14.412 4.868 1.00 88.56 109 ASP A CA 1
ATOM 877 C C . ASP A 1 109 ? 3.089 -12.925 4.826 1.00 88.56 109 ASP A C 1
ATOM 879 O O . ASP A 1 109 ? 4.141 -12.584 4.290 1.00 88.56 109 ASP A O 1
ATOM 883 N N . GLY A 1 110 ? 2.242 -12.021 5.329 1.00 89.75 110 GLY A N 1
ATOM 884 C CA . GLY A 1 110 ? 2.463 -10.575 5.321 1.00 89.75 110 GLY A CA 1
ATOM 885 C C . GLY A 1 110 ? 2.237 -9.906 3.963 1.00 89.75 110 GLY A C 1
ATOM 886 O O . GLY A 1 110 ? 2.327 -8.681 3.864 1.00 89.75 110 GLY A O 1
ATOM 887 N N . SER A 1 111 ? 1.925 -10.666 2.911 1.00 91.38 111 SER A N 1
ATOM 888 C CA . SER A 1 111 ? 1.672 -10.101 1.588 1.00 91.38 111 SER A CA 1
ATOM 889 C C . SER A 1 111 ? 0.320 -9.415 1.486 1.00 91.38 111 SER A C 1
ATOM 891 O O . SER A 1 111 ? -0.659 -9.838 2.097 1.00 91.38 111 SER A O 1
ATOM 893 N N . LEU A 1 112 ? 0.257 -8.352 0.691 1.00 91.50 112 LEU A N 1
ATOM 894 C CA . LEU A 1 112 ? -0.992 -7.682 0.367 1.00 91.50 112 LEU A CA 1
ATOM 895 C C . LEU A 1 112 ? -1.576 -8.333 -0.884 1.00 91.50 112 LEU A C 1
ATOM 897 O O . LEU A 1 112 ? -0.984 -8.268 -1.956 1.00 91.50 112 LEU A O 1
ATOM 901 N N . ARG A 1 113 ? -2.735 -8.970 -0.757 1.00 91.44 113 ARG A N 1
ATOM 902 C CA . ARG A 1 113 ? -3.481 -9.541 -1.882 1.00 91.44 113 ARG A CA 1
ATOM 903 C C . ARG A 1 113 ? -4.575 -8.569 -2.298 1.00 91.44 113 ARG A C 1
ATOM 905 O O . ARG A 1 113 ? -5.325 -8.116 -1.435 1.00 91.44 113 ARG A O 1
ATOM 912 N N . MET A 1 114 ? -4.637 -8.263 -3.586 1.00 89.19 114 MET A N 1
ATOM 913 C CA . MET A 1 114 ? -5.630 -7.401 -4.222 1.00 89.19 114 MET A CA 1
ATOM 914 C C . MET A 1 114 ? -6.662 -8.247 -4.958 1.00 89.19 114 MET A C 1
ATOM 916 O O . MET A 1 114 ? -6.316 -9.259 -5.572 1.00 89.19 114 MET A O 1
ATOM 920 N N . TYR A 1 115 ? -7.910 -7.811 -4.881 1.00 91.50 115 TYR A N 1
ATOM 921 C CA . TYR A 1 115 ? -9.069 -8.463 -5.460 1.00 91.50 115 TYR A CA 1
ATOM 922 C C . TYR A 1 115 ? -10.013 -7.418 -6.065 1.00 91.50 115 TYR A C 1
ATOM 924 O O . TYR A 1 115 ? -10.066 -6.301 -5.554 1.00 91.50 115 TYR A O 1
ATOM 932 N N . ASP A 1 116 ? -10.771 -7.787 -7.088 1.00 90.06 116 ASP A N 1
ATOM 933 C CA . ASP A 1 116 ? -11.867 -7.008 -7.681 1.00 90.06 116 ASP A CA 1
ATOM 934 C C . ASP A 1 116 ? -13.168 -7.835 -7.672 1.00 90.06 116 ASP A C 1
ATOM 936 O O . ASP A 1 116 ? -13.306 -8.798 -6.907 1.00 90.06 116 ASP A O 1
ATOM 940 N N . GLY A 1 117 ? -14.144 -7.431 -8.490 1.00 87.19 117 GLY A N 1
ATOM 941 C CA . GLY A 1 117 ? -15.393 -8.162 -8.691 1.00 87.19 117 GLY A CA 1
ATOM 942 C C . GLY A 1 117 ? -15.225 -9.554 -9.313 1.00 87.19 117 GLY A C 1
ATOM 943 O O . GLY A 1 117 ? -16.067 -10.414 -9.056 1.00 87.19 117 GLY A O 1
ATOM 944 N N . ASP A 1 118 ? -14.141 -9.796 -10.056 1.00 90.00 118 ASP A N 1
ATOM 945 C CA . ASP A 1 118 ? -13.873 -11.057 -10.760 1.00 90.00 118 ASP A CA 1
ATOM 946 C C . ASP A 1 118 ? -12.987 -12.010 -9.943 1.00 90.00 118 ASP A C 1
ATOM 948 O O . ASP A 1 118 ? -12.954 -13.220 -10.183 1.00 90.00 118 ASP A O 1
ATOM 952 N N . GLY A 1 119 ? -12.306 -11.498 -8.917 1.00 90.12 119 GLY A N 1
ATOM 953 C CA . GLY A 1 119 ? -11.627 -12.302 -7.914 1.00 90.12 119 GLY A CA 1
ATOM 954 C C . GLY A 1 119 ? -10.225 -11.802 -7.625 1.00 90.12 119 GLY A C 1
ATOM 955 O O . GLY A 1 119 ? -10.004 -10.624 -7.385 1.00 90.12 119 GLY A O 1
ATOM 956 N N . PHE A 1 120 ? -9.268 -12.722 -7.513 1.00 90.38 120 PHE A N 1
ATOM 957 C CA . PHE A 1 120 ? -7.886 -12.365 -7.200 1.00 90.38 120 PHE A CA 1
ATOM 958 C C . PHE A 1 120 ? -7.218 -11.681 -8.394 1.00 90.38 120 PHE A C 1
ATOM 960 O O . PHE A 1 120 ? -7.087 -12.289 -9.452 1.00 90.38 120 PHE A O 1
ATOM 967 N N . ILE A 1 121 ? -6.713 -10.466 -8.177 1.00 85.88 121 ILE A N 1
ATOM 968 C CA . ILE A 1 121 ? -5.964 -9.712 -9.184 1.00 85.88 121 ILE A CA 1
ATOM 969 C C . ILE A 1 121 ? -4.480 -10.053 -9.077 1.00 85.88 121 ILE A C 1
ATOM 971 O O . ILE A 1 121 ? -3.857 -10.505 -10.035 1.00 85.88 121 ILE A O 1
ATOM 975 N N . ARG A 1 122 ? -3.881 -9.784 -7.905 1.00 85.56 122 ARG A N 1
ATOM 976 C CA . ARG A 1 122 ? -2.428 -9.882 -7.704 1.00 85.56 122 ARG A CA 1
ATOM 977 C C . ARG A 1 122 ? -2.005 -9.820 -6.238 1.00 85.56 122 ARG A C 1
ATOM 979 O O . ARG A 1 122 ? -2.795 -9.545 -5.333 1.00 85.56 122 ARG A O 1
ATOM 986 N N . LYS A 1 123 ? -0.715 -10.068 -6.007 1.00 87.56 123 LYS A N 1
ATOM 987 C CA . LYS A 1 123 ? -0.061 -10.069 -4.694 1.00 87.56 123 LYS A CA 1
ATOM 988 C C . LYS A 1 123 ? 1.122 -9.098 -4.698 1.00 87.56 123 LYS A C 1
ATOM 990 O O . LYS A 1 123 ? 1.979 -9.194 -5.566 1.00 87.56 123 LYS A O 1
ATOM 995 N N . ALA A 1 124 ? 1.196 -8.239 -3.687 1.00 88.62 124 ALA A N 1
ATOM 996 C CA . ALA A 1 124 ? 2.316 -7.344 -3.419 1.00 88.62 124 ALA A CA 1
ATOM 997 C C . ALA A 1 124 ? 3.084 -7.804 -2.166 1.00 88.62 124 ALA A C 1
ATOM 999 O O . ALA A 1 124 ? 2.502 -8.234 -1.162 1.00 88.62 124 ALA A O 1
ATOM 1000 N N . ARG A 1 125 ? 4.414 -7.750 -2.228 1.00 90.31 125 ARG A N 1
ATOM 1001 C CA . ARG A 1 125 ? 5.315 -8.312 -1.210 1.00 90.31 125 ARG A CA 1
ATOM 1002 C C . ARG A 1 125 ? 5.595 -7.288 -0.107 1.00 90.31 125 ARG A C 1
ATOM 1004 O O . ARG A 1 125 ? 5.854 -6.138 -0.450 1.00 90.31 125 ARG A O 1
ATOM 1011 N N . PRO A 1 126 ? 5.583 -7.657 1.187 1.00 92.06 126 PRO A N 1
ATOM 1012 C CA . PRO A 1 126 ? 5.888 -6.703 2.249 1.00 92.06 126 PRO A CA 1
ATOM 1013 C C . PRO A 1 126 ? 7.333 -6.220 2.131 1.00 92.06 126 PRO A C 1
ATOM 1015 O O . PRO A 1 126 ? 8.228 -6.994 1.785 1.00 92.06 126 PRO A O 1
ATOM 1018 N N . VAL A 1 127 ? 7.555 -4.941 2.419 1.00 90.81 127 VAL A N 1
ATOM 1019 C CA . VAL A 1 127 ? 8.887 -4.327 2.421 1.00 90.81 127 VAL A CA 1
ATOM 1020 C C . VAL A 1 127 ? 9.068 -3.385 3.606 1.00 90.81 127 VAL A C 1
ATOM 1022 O O . VAL A 1 127 ? 8.107 -3.016 4.283 1.00 90.81 127 VAL A O 1
ATOM 1025 N N . GLY A 1 128 ? 10.322 -3.011 3.871 1.00 88.12 128 GLY 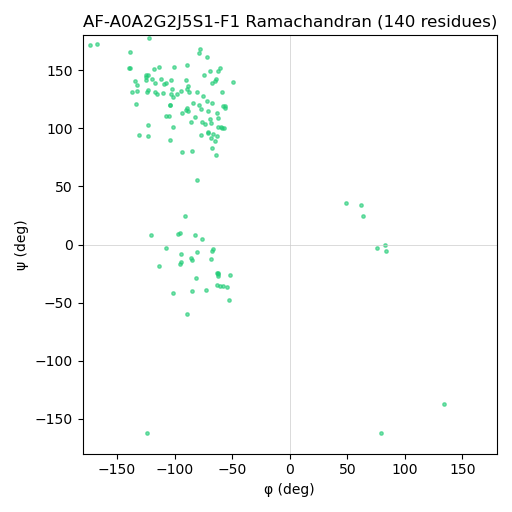A N 1
ATOM 1026 C CA . GLY A 1 128 ? 10.653 -2.058 4.922 1.00 88.12 128 GLY A CA 1
ATOM 1027 C C . GLY A 1 128 ? 9.995 -0.701 4.676 1.00 88.12 128 GLY A C 1
ATOM 1028 O O . GLY A 1 128 ? 9.747 -0.299 3.541 1.00 88.12 128 GLY A O 1
ATOM 1029 N N . LEU A 1 129 ? 9.725 0.046 5.748 1.00 83.25 129 LEU A N 1
ATOM 1030 C CA . LEU A 1 129 ? 9.046 1.344 5.646 1.00 83.25 129 LEU A CA 1
ATOM 1031 C C . LEU A 1 129 ? 9.848 2.376 4.834 1.00 83.25 129 LEU A C 1
ATOM 1033 O O . LEU A 1 129 ? 9.252 3.278 4.245 1.00 83.25 129 LEU A O 1
ATOM 1037 N N . SER A 1 130 ? 11.172 2.223 4.769 1.00 84.50 130 SER A N 1
ATOM 1038 C CA . SER A 1 130 ? 12.092 3.068 4.002 1.00 84.50 130 SER A CA 1
ATOM 1039 C C . SER A 1 130 ? 12.263 2.656 2.537 1.00 84.50 130 SER A C 1
ATOM 1041 O O . SER A 1 130 ? 12.829 3.444 1.782 1.00 84.50 130 SER A O 1
ATOM 1043 N N . THR A 1 131 ? 11.782 1.473 2.132 1.00 85.38 131 THR A N 1
ATOM 1044 C CA . THR A 1 131 ? 11.998 0.929 0.783 1.00 85.38 131 THR A CA 1
ATOM 1045 C C . THR A 1 131 ? 11.444 1.860 -0.282 1.00 85.38 131 THR A C 1
ATOM 1047 O O . THR A 1 131 ? 10.295 2.295 -0.198 1.00 85.38 131 THR A O 1
ATOM 1050 N N . LYS A 1 132 ? 12.250 2.155 -1.296 1.00 82.94 132 LYS A N 1
ATOM 1051 C CA . LYS A 1 132 ? 11.865 3.031 -2.405 1.00 82.94 132 LYS A CA 1
ATOM 1052 C C . LYS A 1 132 ? 11.217 2.249 -3.539 1.00 82.94 132 LYS A C 1
ATOM 1054 O O . LYS A 1 132 ? 11.499 1.070 -3.722 1.00 82.94 132 LYS A O 1
ATOM 1059 N N . ALA A 1 133 ? 10.380 2.914 -4.335 1.00 78.19 133 ALA A N 1
ATOM 1060 C CA . ALA A 1 133 ? 9.743 2.292 -5.498 1.00 78.19 133 ALA A CA 1
ATOM 1061 C C . ALA A 1 133 ? 10.764 1.620 -6.429 1.00 78.19 133 ALA A C 1
ATOM 1063 O O . ALA A 1 133 ? 10.633 0.436 -6.711 1.00 78.19 133 ALA A O 1
ATOM 1064 N N . GLY A 1 134 ? 11.858 2.306 -6.776 1.00 74.44 134 GLY A N 1
ATOM 1065 C CA . GLY A 1 134 ? 12.916 1.743 -7.630 1.00 74.44 134 GLY A CA 1
ATOM 1066 C C . GLY A 1 134 ? 13.725 0.580 -7.028 1.00 74.44 134 GLY A C 1
ATOM 1067 O O . GLY A 1 134 ? 14.599 0.047 -7.701 1.00 74.44 134 GLY A O 1
ATOM 1068 N N . GLU A 1 135 ? 13.486 0.197 -5.771 1.00 79.56 135 GLU A N 1
ATOM 1069 C CA . GLU A 1 135 ? 14.114 -0.974 -5.139 1.00 79.56 135 GLU A CA 1
ATOM 1070 C C . GLU A 1 135 ? 13.235 -2.228 -5.260 1.00 79.56 135 GLU A C 1
ATOM 1072 O O . GLU A 1 135 ? 13.710 -3.345 -5.055 1.00 79.56 135 GLU A O 1
ATOM 1077 N N . CYS A 1 136 ? 11.953 -2.073 -5.610 1.00 78.50 136 CYS A N 1
ATOM 1078 C CA . CYS A 1 136 ? 10.988 -3.168 -5.608 1.00 78.50 136 CYS A CA 1
ATOM 1079 C C . CYS A 1 136 ? 11.351 -4.312 -6.554 1.00 78.50 136 CYS A C 1
ATOM 1081 O O . CYS A 1 136 ? 11.128 -5.475 -6.216 1.00 78.50 136 CYS A O 1
ATOM 1083 N N . ARG A 1 137 ? 11.947 -3.996 -7.706 1.00 70.38 137 ARG A N 1
ATOM 1084 C CA . ARG A 1 137 ? 12.355 -4.983 -8.710 1.00 70.38 137 ARG A CA 1
ATOM 1085 C C . ARG A 1 137 ? 13.576 -5.794 -8.288 1.00 70.38 137 ARG A C 1
ATOM 1087 O O . ARG A 1 137 ? 13.604 -7.001 -8.492 1.00 70.38 137 ARG A O 1
ATOM 1094 N N . VAL A 1 138 ? 14.558 -5.155 -7.651 1.00 66.94 138 VAL A N 1
ATOM 1095 C CA . VAL A 1 138 ? 15.792 -5.818 -7.182 1.00 66.94 138 VAL A CA 1
ATOM 1096 C C . VAL A 1 138 ? 15.468 -6.880 -6.133 1.00 66.94 138 VAL A C 1
ATOM 1098 O O . VAL A 1 138 ? 16.076 -7.945 -6.092 1.00 66.94 138 VAL A O 1
ATOM 1101 N N . LEU A 1 139 ? 14.454 -6.614 -5.314 1.00 61.62 139 LEU A N 1
ATOM 1102 C CA . LEU A 1 139 ? 14.036 -7.517 -4.255 1.00 61.62 139 LEU A CA 1
ATOM 1103 C C . LEU A 1 139 ? 13.155 -8.690 -4.726 1.00 61.62 139 LEU A C 1
ATOM 1105 O O . LEU A 1 139 ? 12.820 -9.543 -3.905 1.00 61.62 139 LEU A O 1
ATOM 1109 N N . ALA A 1 140 ? 12.745 -8.718 -5.997 1.00 54.12 140 ALA A N 1
ATOM 1110 C CA . ALA A 1 140 ? 11.958 -9.803 -6.591 1.00 54.12 140 ALA A CA 1
ATOM 1111 C C . ALA A 1 140 ? 12.825 -10.864 -7.300 1.00 54.12 140 ALA A C 1
ATOM 1113 O O . ALA A 1 140 ? 12.304 -11.899 -7.706 1.00 54.12 140 ALA A O 1
ATOM 1114 N N . SER A 1 141 ? 14.129 -10.607 -7.441 1.00 49.88 141 SER A N 1
ATOM 1115 C CA . SER A 1 141 ? 15.090 -11.457 -8.163 1.00 49.88 141 SER A CA 1
ATOM 1116 C C . SER A 1 141 ? 15.858 -12.444 -7.267 1.00 49.88 141 SER A C 1
ATOM 1118 O O . SER A 1 141 ? 16.817 -13.062 -7.729 1.00 49.88 141 SER A O 1
ATOM 1120 N N . HIS A 1 142 ? 15.460 -12.583 -6.001 1.00 41.19 142 HIS A N 1
ATOM 1121 C CA . HIS A 1 142 ? 16.026 -13.498 -5.004 1.00 41.19 142 HIS A CA 1
ATOM 1122 C C . HIS A 1 142 ? 14.907 -14.296 -4.336 1.00 41.19 142 HIS A C 1
ATOM 1124 O O . HIS A 1 142 ? 15.177 -15.458 -3.965 1.00 41.19 142 HIS A O 1
#

Sequence (142 aa):
MKRIFTSLIAIGFVVIPATALAVPEVKQDLALEGATRIGRWCDTYSYTDPTLDYIIELWKLKDGKYKRLQIFKKEKDGEQPINVHSANRLNGSYRIHDDFGEYVRVASDGSLRMYDGDGFIRKARPVGLSTKAGECRVLASH

pLDDT: mean 72.68, std 17.87, range [37.31, 92.56]

Solvent-accessible surface area (backbone atoms only — not comparable to full-atom values): 8718 Å² total; per-residue (Å²): 133,86,88,82,82,85,78,82,82,80,82,76,79,81,80,74,80,80,75,75,75,74,71,77,78,78,76,71,84,75,84,53,81,79,38,46,77,75,50,35,23,32,33,77,77,40,80,90,42,83,73,51,27,27,28,38,35,38,34,37,38,77,90,70,48,31,35,37,36,36,30,35,41,44,100,88,75,48,81,43,77,80,48,78,34,50,29,45,83,53,100,87,30,38,39,35,68,56,101,62,55,32,32,38,36,73,44,96,85,55,26,40,36,36,28,43,87,91,39,84,71,50,73,20,45,61,50,62,90,82,65,52,26,84,49,39,64,70,69,71,78,117

Mean predicted aligned error: 13.19 Å

Foldseek 3Di:
DDDDDDDDDDPDDPPDPPPPPPPPPPPPPPPCPPKDWPFKFWDCPPPPDNQWTWIWTWIQHPVRWIWIWIWTQDVPPGIDTDDIWTWDADPQKTWTPDPFRKIWHQDPQRWIWIAGPVGTDDITHTDDPPDGSVCSVVVVVD

Radius of gyration: 25.02 Å; Cα contacts (8 Å, |Δi|>4): 246; chains: 1; bounding box: 31×62×87 Å

Nearest PDB structures (foldseek):
  3bx8-assembly4_D  TM=6.277E-01  e=9.441E-02  unclassified
  1x8u-assembly2_B  TM=5.501E-01  e=8.937E-02  Homo sapiens
  2q39-assembly1_B  TM=5.065E-01  e=4.392E-01  Bos taurus
  4qa8-assembly1_A  TM=2.808E-01  e=4.407E+00  Mycobacterium tuberculosis variant bovis AF2122/97

Secondary structure (DSSP, 8-state):
--------------------------------TTPEEEEEEEE---SS-TT--EEEEEEE-TTS-EEEEEEEEETTTEEEEEEEEEEEEETTEEEE-STT--EEEE-TTS-EEEE-SSSEEEEEEE--TT--GGGTTGGG--